Protein AF-A0A7Z9MWZ0-F1 (afdb_monomer_lite)

Radius of gyration: 24.92 Å; chains: 1; bounding box: 32×70×52 Å

Foldseek 3Di:
DDDDDDDDDDDDDDDDDDDPPPPPPPPPVVVVVLVVVLVQLVVVCVVPVVDDLVVSVVVCVVVVDPDDSVSSVVSCVVVVSD

Structure (mmCIF, N/CA/C/O backbone):
data_AF-A0A7Z9MWZ0-F1
#
_entry.id   AF-A0A7Z9MWZ0-F1
#
loop_
_atom_site.group_PDB
_atom_site.id
_atom_site.type_symbol
_atom_site.label_atom_id
_atom_site.label_alt_id
_atom_site.label_comp_id
_atom_site.label_asym_id
_atom_site.label_entity_id
_atom_site.label_seq_id
_atom_site.pdbx_PDB_ins_code
_atom_site.Cartn_x
_atom_site.Cartn_y
_atom_site.Cartn_z
_atom_site.occupancy
_atom_site.B_iso_or_equiv
_atom_site.auth_seq_id
_atom_site.auth_comp_id
_atom_site.auth_asym_id
_atom_site.auth_atom_id
_atom_site.pdbx_PDB_model_num
ATOM 1 N N . MET A 1 1 ? -18.699 53.713 -35.887 1.00 37.84 1 MET A N 1
ATOM 2 C CA . MET A 1 1 ? -18.451 52.693 -34.845 1.00 37.84 1 MET A CA 1
ATOM 3 C C . MET A 1 1 ? -18.195 51.374 -35.570 1.00 37.84 1 MET A C 1
ATOM 5 O O . MET A 1 1 ? -19.115 50.812 -36.146 1.00 37.84 1 MET A O 1
ATOM 9 N N . PHE A 1 2 ? -16.909 51.037 -35.711 1.00 33.56 2 PHE A N 1
ATOM 10 C CA . PHE A 1 2 ? -16.314 50.040 -36.625 1.00 33.56 2 PHE A CA 1
ATOM 11 C C . PHE A 1 2 ? -16.389 48.620 -36.010 1.00 33.56 2 PHE A C 1
ATOM 13 O O . PHE A 1 2 ? -16.030 48.479 -34.849 1.00 33.56 2 PHE A O 1
ATOM 20 N N . VAL A 1 3 ? -17.057 47.609 -36.589 1.00 32.44 3 VAL A N 1
ATOM 21 C CA . VAL A 1 3 ? -16.762 46.726 -37.757 1.00 32.44 3 VAL A CA 1
ATOM 22 C C . VAL A 1 3 ? -15.890 45.484 -37.433 1.00 32.44 3 VAL A C 1
ATOM 24 O O . VAL A 1 3 ? -14.699 45.599 -37.198 1.00 32.44 3 VAL A O 1
ATOM 27 N N . ARG A 1 4 ? -16.556 44.310 -37.484 1.00 38.53 4 ARG A N 1
ATOM 28 C CA . ARG A 1 4 ? -16.248 42.979 -38.091 1.00 38.53 4 ARG A CA 1
ATOM 29 C C . ARG A 1 4 ? -14.808 42.400 -38.135 1.00 38.53 4 ARG A C 1
ATOM 31 O O . ARG A 1 4 ? -13.884 43.044 -38.598 1.00 38.53 4 ARG A O 1
ATOM 38 N N . SER A 1 5 ? -14.774 41.063 -37.963 1.00 36.84 5 SER A N 1
ATOM 39 C CA . SER A 1 5 ? -13.988 40.056 -38.724 1.00 36.84 5 SER A CA 1
ATOM 40 C C . SER A 1 5 ? -12.488 39.889 -38.451 1.00 36.84 5 SER A C 1
ATOM 42 O O . SER A 1 5 ? -11.718 40.740 -38.861 1.00 36.84 5 SER A O 1
ATOM 44 N N . TRP A 1 6 ? -12.072 38.707 -37.961 1.00 37.69 6 TRP A N 1
ATOM 45 C CA . TRP A 1 6 ? -10.718 38.147 -38.160 1.00 37.69 6 TRP A CA 1
ATOM 46 C C . TRP A 1 6 ? -10.759 36.607 -38.286 1.00 37.69 6 TRP A C 1
ATOM 48 O O . TRP A 1 6 ? -10.451 35.874 -37.353 1.00 37.69 6 TRP A O 1
ATOM 58 N N . ILE A 1 7 ? -11.146 36.112 -39.466 1.00 47.00 7 ILE A N 1
ATOM 59 C CA . ILE A 1 7 ? -10.650 34.836 -40.012 1.00 47.00 7 ILE A CA 1
ATOM 60 C C . ILE A 1 7 ? -10.052 35.178 -41.377 1.00 47.00 7 ILE A C 1
ATOM 62 O O . ILE A 1 7 ? -10.780 35.221 -42.365 1.00 47.00 7 ILE A O 1
ATOM 66 N N . HIS A 1 8 ? -8.758 35.508 -41.402 1.00 45.00 8 HIS A N 1
ATOM 67 C CA . HIS A 1 8 ? -7.792 35.240 -42.480 1.00 45.00 8 HIS A CA 1
ATOM 68 C C . HIS A 1 8 ? -6.411 35.828 -42.126 1.00 45.00 8 HIS A C 1
ATOM 70 O O . HIS A 1 8 ? -6.340 36.790 -41.367 1.00 45.00 8 HIS A O 1
ATOM 76 N N . LEU A 1 9 ? -5.369 35.281 -42.777 1.00 38.84 9 LEU A N 1
ATOM 77 C CA . LEU A 1 9 ? -3.932 35.651 -42.792 1.00 38.84 9 LEU A CA 1
ATOM 78 C C . LEU A 1 9 ? -3.072 34.915 -41.739 1.00 38.84 9 LEU A C 1
ATOM 80 O O . LEU A 1 9 ? -3.346 35.004 -40.550 1.00 38.84 9 LEU A O 1
ATOM 84 N N . ARG A 1 10 ? -2.157 33.994 -42.094 1.00 38.59 10 ARG A N 1
ATOM 85 C CA . ARG A 1 10 ? -0.942 34.002 -42.958 1.00 38.59 10 ARG A CA 1
ATOM 86 C C . ARG A 1 10 ? 0.237 34.781 -42.342 1.00 38.59 10 ARG A C 1
ATOM 88 O O . ARG A 1 10 ? 0.140 35.983 -42.163 1.00 38.59 10 ARG A O 1
ATOM 95 N N . ASP A 1 11 ? 1.321 34.025 -42.121 1.00 39.81 11 ASP A N 1
ATOM 96 C CA . ASP A 1 11 ? 2.730 34.371 -41.857 1.00 39.81 11 ASP A CA 1
ATOM 97 C C . ASP A 1 11 ? 3.081 35.399 -40.762 1.00 39.81 11 ASP A C 1
ATOM 99 O O . ASP A 1 11 ? 2.720 36.567 -40.820 1.00 39.81 11 ASP A O 1
ATOM 103 N N . GLY A 1 12 ? 3.972 34.974 -39.855 1.00 42.09 12 GLY A N 1
ATOM 104 C CA . GLY A 1 12 ? 4.933 35.868 -39.202 1.00 42.09 12 GLY A CA 1
ATOM 105 C C . GLY A 1 12 ? 4.705 36.153 -37.716 1.00 42.09 12 GLY A C 1
ATOM 106 O O . GLY A 1 12 ? 3.884 36.976 -37.344 1.00 42.09 12 GLY A O 1
ATOM 107 N N . HIS A 1 13 ? 5.552 35.541 -36.882 1.00 41.00 13 HIS A N 1
ATOM 108 C CA . HIS A 1 13 ? 6.019 36.061 -35.589 1.00 41.00 13 HIS A CA 1
ATOM 109 C C . HIS A 1 13 ? 4.967 36.524 -34.558 1.00 41.00 13 HIS A C 1
ATOM 111 O O . HIS A 1 13 ? 4.637 37.702 -34.468 1.00 41.00 13 HIS A O 1
ATOM 117 N N . ALA A 1 14 ? 4.627 35.644 -33.608 1.00 38.41 14 ALA A N 1
ATOM 118 C CA . ALA A 1 14 ? 4.214 36.078 -32.272 1.00 38.41 14 ALA A CA 1
ATOM 119 C C . ALA A 1 14 ? 4.766 35.140 -31.188 1.00 38.41 14 ALA A C 1
ATOM 121 O O . ALA A 1 14 ? 4.540 33.933 -31.175 1.00 38.41 14 ALA A O 1
ATOM 122 N N . LYS A 1 15 ? 5.560 35.742 -30.302 1.00 47.09 15 LYS A N 1
ATOM 123 C CA . LYS A 1 15 ? 6.234 35.148 -29.150 1.00 47.09 15 LYS A CA 1
ATOM 124 C C . LYS A 1 15 ? 5.236 34.577 -28.132 1.00 47.09 15 LYS A C 1
ATOM 126 O O . LYS A 1 15 ? 4.274 35.240 -27.771 1.00 47.09 15 LYS A O 1
ATOM 131 N N . ARG A 1 16 ? 5.613 33.420 -27.574 1.00 47.12 16 ARG A N 1
ATOM 132 C CA . ARG A 1 16 ? 5.564 33.082 -26.138 1.00 47.12 16 ARG A CA 1
ATOM 133 C C . ARG A 1 16 ? 4.226 33.395 -25.437 1.00 47.12 16 ARG A C 1
ATOM 135 O O . ARG A 1 16 ? 4.158 34.285 -24.598 1.00 47.12 16 ARG A O 1
ATOM 142 N N . LEU A 1 17 ? 3.190 32.610 -25.740 1.00 48.84 17 LEU A N 1
ATOM 143 C CA . LEU A 1 17 ? 1.996 32.517 -24.897 1.00 48.84 17 LEU A CA 1
ATOM 144 C C . LEU A 1 17 ? 2.274 31.524 -23.765 1.00 48.84 17 LEU A C 1
ATOM 146 O O . LEU A 1 17 ? 2.537 30.347 -24.002 1.00 48.84 17 LEU A O 1
ATOM 150 N N . ALA A 1 18 ? 2.277 32.047 -22.542 1.00 48.06 18 ALA A N 1
ATOM 151 C CA . ALA A 1 18 ? 2.402 31.293 -21.311 1.00 48.06 18 ALA A CA 1
ATOM 152 C C . ALA A 1 18 ? 1.291 30.237 -21.220 1.00 48.06 18 ALA A C 1
ATOM 154 O O . ALA A 1 18 ? 0.112 30.564 -21.089 1.00 48.06 18 ALA A O 1
ATOM 155 N N . TRP A 1 19 ? 1.680 28.966 -21.264 1.00 38.97 19 TRP A N 1
ATOM 156 C CA . TRP A 1 19 ? 0.906 27.913 -20.622 1.00 38.97 19 TRP A CA 1
ATOM 157 C C . TRP A 1 19 ? 0.961 28.207 -19.118 1.00 38.97 19 TRP A C 1
ATOM 159 O O . TRP A 1 19 ? 2.069 28.434 -18.623 1.00 38.97 19 TRP A O 1
ATOM 169 N N . PRO A 1 20 ? -0.150 28.241 -18.362 1.00 48.72 20 PRO A N 1
ATOM 170 C CA . PRO A 1 20 ? -0.025 28.177 -16.920 1.00 48.72 20 PRO A CA 1
ATOM 171 C C . PRO A 1 20 ? 0.568 26.799 -16.627 1.00 48.72 20 PRO A C 1
ATOM 173 O O . PRO A 1 20 ? -0.098 25.772 -16.780 1.00 48.72 20 PRO A O 1
ATOM 176 N N . GLU A 1 21 ? 1.860 26.762 -16.311 1.00 58.06 21 GLU A N 1
ATOM 177 C CA . GLU A 1 21 ? 2.497 25.590 -15.737 1.00 58.06 21 GLU A CA 1
ATOM 178 C C . GLU A 1 21 ? 1.741 25.288 -14.447 1.00 58.06 21 GLU A C 1
ATOM 180 O O . GLU A 1 21 ? 1.962 25.913 -13.415 1.00 58.06 21 GLU A O 1
ATOM 185 N N . VAL A 1 22 ? 0.778 24.368 -14.544 1.00 58.88 22 VAL A N 1
ATOM 186 C CA . VAL A 1 22 ? 0.159 23.720 -13.396 1.00 58.88 22 VAL A CA 1
ATOM 187 C C . VAL A 1 22 ? 1.300 23.248 -12.503 1.00 58.88 22 VAL A C 1
ATOM 189 O O . VAL A 1 22 ? 2.104 22.424 -12.961 1.00 58.88 22 VAL A O 1
ATOM 192 N N . PRO A 1 23 ? 1.413 23.755 -11.265 1.00 49.66 23 PRO A N 1
ATOM 193 C CA . PRO A 1 23 ? 2.377 23.231 -10.326 1.00 49.66 23 PRO A CA 1
ATOM 194 C C . PRO A 1 23 ? 2.052 21.749 -10.140 1.00 49.66 23 PRO A C 1
ATOM 196 O O . PRO A 1 23 ? 1.036 21.364 -9.565 1.00 49.66 23 PRO A O 1
ATOM 199 N N . ARG A 1 24 ? 2.859 20.876 -10.751 1.00 56.75 24 ARG A N 1
ATOM 200 C CA . ARG A 1 24 ? 2.764 19.430 -10.544 1.00 56.75 24 ARG A CA 1
ATOM 201 C C . ARG A 1 24 ? 3.590 19.071 -9.309 1.00 56.75 24 ARG A C 1
ATOM 203 O O . ARG A 1 24 ? 4.366 18.119 -9.336 1.00 56.75 24 ARG A O 1
ATOM 210 N N . ASP A 1 25 ? 3.480 19.842 -8.235 1.00 54.44 25 ASP A N 1
ATOM 211 C CA . ASP A 1 25 ? 4.1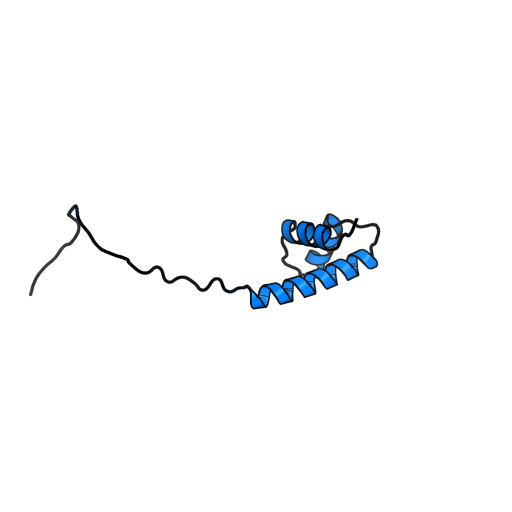38 19.586 -6.958 1.00 54.44 25 ASP A CA 1
ATOM 212 C C . ASP A 1 25 ? 3.277 18.685 -6.067 1.00 54.44 25 ASP A C 1
ATOM 214 O O . ASP A 1 25 ? 3.071 18.929 -4.890 1.00 54.44 25 ASP A O 1
ATOM 218 N N . ASN A 1 26 ? 2.886 17.521 -6.587 1.00 55.69 26 ASN A N 1
ATOM 219 C CA . ASN A 1 26 ? 2.361 16.440 -5.746 1.00 55.69 26 ASN A CA 1
ATOM 220 C C . ASN A 1 26 ? 3.495 15.678 -5.019 1.00 55.69 26 ASN A C 1
ATOM 222 O O . ASN A 1 26 ? 3.364 14.499 -4.732 1.00 55.69 26 ASN A O 1
ATOM 226 N N . LYS A 1 27 ? 4.683 16.271 -4.823 1.00 50.56 27 LYS A N 1
ATOM 227 C CA . LYS A 1 27 ? 5.867 15.532 -4.333 1.00 50.56 27 LYS A CA 1
ATOM 228 C C . LYS A 1 27 ? 5.929 15.402 -2.812 1.00 50.56 27 LYS A C 1
ATOM 230 O O . LYS A 1 27 ? 6.524 14.442 -2.331 1.00 50.56 27 LYS A O 1
ATOM 235 N N . ALA A 1 28 ? 5.374 16.358 -2.070 1.00 52.81 28 ALA A N 1
ATOM 236 C CA . ALA A 1 28 ? 5.450 16.359 -0.609 1.00 52.81 28 ALA A CA 1
ATOM 237 C C . ALA A 1 28 ? 4.404 15.425 0.022 1.00 52.81 28 ALA A C 1
ATOM 239 O O . ALA A 1 28 ? 4.742 14.638 0.899 1.00 52.81 28 ALA A O 1
ATOM 240 N N . THR A 1 29 ? 3.171 15.453 -0.486 1.00 57.69 29 THR A N 1
ATOM 241 C CA . THR A 1 29 ? 2.052 14.588 -0.072 1.00 57.69 29 THR A CA 1
ATOM 242 C C . THR A 1 29 ? 2.287 13.127 -0.463 1.00 57.69 29 THR A C 1
ATOM 244 O O . THR A 1 29 ? 2.214 12.244 0.383 1.00 57.69 29 THR A O 1
ATOM 247 N N . VAL A 1 30 ? 2.719 12.872 -1.705 1.00 59.31 30 VAL A N 1
ATOM 248 C CA . VAL A 1 30 ? 2.983 11.506 -2.199 1.00 59.31 30 VAL A CA 1
ATOM 249 C C . VAL A 1 30 ? 4.095 10.809 -1.425 1.00 59.31 30 VAL A C 1
ATOM 251 O O . VAL A 1 30 ? 4.023 9.605 -1.236 1.00 59.31 30 VAL A O 1
ATOM 254 N N . LYS A 1 31 ? 5.113 11.528 -0.935 1.00 60.47 31 LYS A N 1
ATOM 255 C CA . LYS A 1 31 ? 6.170 10.903 -0.123 1.00 60.47 31 LYS A CA 1
ATOM 256 C C . LYS A 1 31 ? 5.650 10.351 1.207 1.00 60.47 31 LYS A C 1
ATOM 258 O O . LYS A 1 31 ? 6.163 9.333 1.654 1.00 60.47 31 LYS A O 1
ATOM 263 N N . SER A 1 32 ? 4.671 11.016 1.824 1.00 67.62 32 SER A N 1
ATOM 264 C CA . SER A 1 32 ? 4.044 10.534 3.060 1.00 67.62 32 SER A CA 1
ATOM 265 C C . SER A 1 32 ? 3.176 9.310 2.774 1.00 67.62 32 SER A C 1
ATOM 267 O O . SER A 1 32 ? 3.327 8.284 3.432 1.00 67.62 32 SER A O 1
ATOM 269 N N . ASP A 1 33 ? 2.362 9.375 1.717 1.00 78.00 33 ASP A N 1
ATOM 270 C CA . ASP A 1 33 ? 1.513 8.258 1.286 1.00 78.00 33 ASP A CA 1
ATOM 271 C C . ASP A 1 33 ? 2.341 7.028 0.863 1.00 78.00 33 ASP A C 1
ATOM 273 O O . ASP A 1 33 ? 1.913 5.887 1.038 1.00 78.00 33 ASP A O 1
ATOM 277 N N . ASP A 1 34 ? 3.535 7.241 0.294 1.00 82.12 34 ASP A N 1
ATOM 278 C CA . ASP A 1 34 ? 4.484 6.182 -0.072 1.00 82.12 34 ASP A CA 1
ATOM 279 C C . ASP A 1 34 ? 5.011 5.444 1.162 1.00 82.12 34 ASP A C 1
ATOM 281 O O . ASP A 1 34 ? 5.131 4.218 1.136 1.00 82.12 34 ASP A O 1
ATOM 285 N N . GLU A 1 35 ? 5.310 6.176 2.235 1.00 84.69 35 GLU A N 1
ATOM 286 C CA . GLU A 1 35 ? 5.818 5.601 3.479 1.00 84.69 35 GLU A CA 1
ATOM 287 C C . GLU A 1 35 ? 4.717 4.842 4.231 1.00 84.69 35 GLU A C 1
ATOM 289 O O . GLU A 1 35 ? 4.936 3.713 4.669 1.00 84.69 35 GLU A O 1
ATOM 294 N N . GLU A 1 36 ? 3.501 5.389 4.307 1.00 88.38 36 GLU A N 1
ATOM 295 C CA . GLU A 1 36 ? 2.363 4.675 4.899 1.00 88.38 36 GLU A CA 1
ATOM 296 C C . GLU A 1 36 ? 2.029 3.396 4.120 1.00 88.38 36 GLU A C 1
ATOM 298 O O . GLU A 1 36 ? 1.828 2.329 4.711 1.00 88.38 36 GLU A O 1
ATOM 303 N N . LEU A 1 37 ? 2.058 3.467 2.785 1.00 88.12 37 LEU A N 1
ATOM 304 C CA . LEU A 1 37 ? 1.889 2.307 1.916 1.00 88.12 37 LEU A CA 1
ATOM 305 C C . LEU A 1 37 ? 2.980 1.255 2.152 1.00 88.12 37 LEU A C 1
ATOM 307 O O . LEU A 1 37 ? 2.685 0.057 2.193 1.00 88.12 37 LEU A O 1
ATOM 311 N N . ARG A 1 38 ? 4.237 1.684 2.302 1.00 89.44 38 ARG A N 1
ATOM 312 C CA . ARG A 1 38 ? 5.373 0.803 2.594 1.00 89.44 38 ARG A CA 1
ATOM 313 C C . ARG A 1 38 ? 5.185 0.104 3.940 1.00 89.44 38 ARG A C 1
ATOM 315 O O . ARG A 1 38 ? 5.324 -1.117 4.010 1.00 89.44 38 ARG A O 1
ATOM 322 N N . LEU A 1 39 ? 4.799 0.832 4.986 1.00 90.62 39 LEU A N 1
ATOM 323 C CA . LEU A 1 39 ? 4.528 0.260 6.307 1.00 90.62 39 LEU A CA 1
ATOM 324 C C . LEU A 1 39 ? 3.370 -0.746 6.266 1.00 90.62 39 LEU A C 1
ATOM 326 O O . LEU A 1 39 ? 3.496 -1.844 6.816 1.00 90.62 39 LEU A O 1
ATOM 330 N N . ALA A 1 40 ? 2.278 -0.422 5.569 1.00 90.94 40 ALA A N 1
ATOM 331 C CA . ALA A 1 40 ? 1.153 -1.334 5.371 1.00 90.94 40 ALA A CA 1
ATOM 332 C C . ALA A 1 40 ? 1.579 -2.602 4.607 1.00 90.94 40 ALA A C 1
ATOM 334 O O . ALA A 1 40 ? 1.253 -3.718 5.019 1.00 90.94 40 ALA A O 1
ATOM 335 N N . MET A 1 41 ? 2.382 -2.453 3.546 1.00 90.19 41 MET A N 1
ATOM 336 C CA . MET A 1 41 ? 2.973 -3.573 2.809 1.00 90.19 41 MET A CA 1
ATOM 337 C C . MET A 1 41 ? 3.820 -4.475 3.706 1.00 90.19 41 MET A C 1
ATOM 339 O O . MET A 1 41 ? 3.614 -5.687 3.703 1.00 90.19 41 MET A O 1
ATOM 343 N N . ILE A 1 42 ? 4.748 -3.907 4.481 1.00 88.19 42 ILE A N 1
ATOM 344 C CA . ILE A 1 42 ? 5.632 -4.664 5.379 1.00 88.19 42 ILE A CA 1
ATOM 345 C C . ILE A 1 42 ? 4.812 -5.373 6.458 1.00 88.19 42 ILE A C 1
ATOM 347 O O . ILE A 1 42 ? 5.072 -6.538 6.761 1.00 88.19 42 ILE A O 1
ATOM 351 N N . ARG A 1 43 ? 3.800 -4.705 7.025 1.00 91.31 43 ARG A N 1
ATOM 352 C CA . ARG A 1 43 ? 2.890 -5.297 8.014 1.00 91.31 43 ARG A CA 1
ATOM 353 C C . ARG A 1 43 ? 2.191 -6.530 7.446 1.00 91.31 43 ARG A C 1
ATOM 355 O O . ARG A 1 43 ? 2.230 -7.591 8.067 1.00 91.31 43 ARG A O 1
ATOM 362 N N . LEU A 1 44 ? 1.608 -6.406 6.254 1.00 89.88 44 LEU A N 1
ATOM 363 C CA . LEU A 1 44 ? 0.925 -7.508 5.580 1.00 89.88 44 LEU A CA 1
ATOM 364 C C . LEU A 1 44 ? 1.904 -8.609 5.158 1.00 89.88 44 LEU A C 1
ATOM 366 O O . LEU A 1 44 ? 1.586 -9.783 5.309 1.00 89.88 44 LEU A O 1
ATOM 370 N N . ALA A 1 45 ? 3.102 -8.268 4.682 1.00 88.56 45 ALA A N 1
ATOM 371 C CA . ALA A 1 45 ? 4.121 -9.247 4.315 1.00 88.56 45 ALA A CA 1
ATOM 372 C C . ALA A 1 45 ? 4.595 -10.050 5.536 1.00 88.56 45 ALA A C 1
ATOM 374 O O . ALA A 1 45 ? 4.720 -11.267 5.457 1.00 88.56 45 ALA A O 1
ATOM 375 N N . LYS A 1 46 ? 4.777 -9.403 6.694 1.00 88.19 46 LYS A N 1
ATOM 376 C CA . LYS A 1 46 ? 5.106 -10.082 7.958 1.00 88.19 46 LYS A CA 1
ATOM 377 C C . LYS A 1 46 ? 3.969 -10.980 8.444 1.00 88.19 46 LYS A C 1
ATOM 379 O O . LYS A 1 46 ? 4.220 -12.095 8.890 1.00 88.19 46 LYS A O 1
ATOM 384 N N . GLN A 1 47 ? 2.727 -10.512 8.344 1.00 89.00 47 GLN A N 1
ATOM 385 C CA . GLN A 1 47 ? 1.551 -11.276 8.765 1.00 89.00 47 GLN A CA 1
ATOM 386 C C . GLN A 1 47 ? 1.267 -12.467 7.837 1.00 89.00 47 GLN A C 1
ATOM 388 O O . GLN A 1 47 ? 0.872 -13.538 8.293 1.00 89.00 47 GLN A O 1
ATOM 393 N N . TYR A 1 48 ? 1.502 -12.295 6.536 1.00 85.75 48 TYR A N 1
ATOM 394 C CA . TYR A 1 48 ? 1.213 -13.269 5.491 1.00 85.75 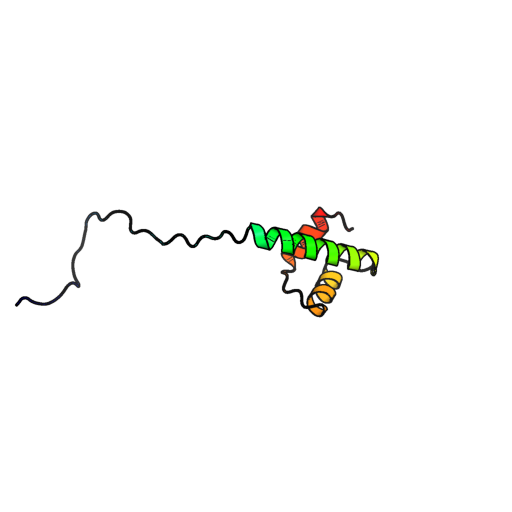48 TYR A CA 1
ATOM 395 C C . TYR A 1 48 ? 2.486 -13.664 4.734 1.00 85.75 48 TYR A C 1
ATOM 397 O O . TYR A 1 48 ? 2.490 -13.649 3.511 1.00 85.75 48 TYR A O 1
ATOM 405 N N . GLY A 1 49 ? 3.557 -14.071 5.424 1.00 78.19 49 GLY A N 1
ATOM 406 C CA . GLY A 1 49 ? 4.895 -14.314 4.839 1.00 78.19 49 GLY A CA 1
ATOM 407 C C . GLY A 1 49 ? 5.005 -15.314 3.674 1.00 78.19 49 GLY A C 1
ATOM 408 O O . GLY A 1 49 ? 6.068 -15.450 3.087 1.00 78.19 49 GLY A O 1
ATOM 409 N N . ARG A 1 50 ? 3.924 -16.009 3.300 1.00 86.19 50 ARG A N 1
ATOM 410 C CA . ARG A 1 50 ? 3.841 -16.827 2.071 1.00 86.19 50 ARG A CA 1
ATOM 411 C C . ARG A 1 50 ? 3.295 -16.061 0.859 1.00 86.19 50 ARG A C 1
ATOM 413 O O . ARG A 1 50 ? 3.180 -16.624 -0.227 1.00 86.19 50 ARG A O 1
ATOM 420 N N . TYR A 1 51 ? 2.820 -14.835 1.054 1.00 87.00 51 TYR A N 1
ATOM 421 C CA . TYR A 1 51 ? 2.072 -14.075 0.062 1.00 87.00 51 TYR A CA 1
ATOM 422 C C . TYR A 1 51 ? 3.014 -13.085 -0.615 1.00 87.00 51 TYR A C 1
ATOM 424 O O . TYR A 1 51 ? 3.552 -12.187 0.021 1.00 87.00 51 TYR A O 1
ATOM 432 N N . GLY A 1 52 ? 3.166 -13.225 -1.931 1.00 86.12 52 GLY A N 1
ATOM 433 C CA . GLY A 1 52 ? 3.895 -12.253 -2.740 1.00 86.12 52 GLY A CA 1
ATOM 434 C C . GLY A 1 52 ? 3.097 -10.972 -3.004 1.00 86.12 52 GLY A C 1
ATOM 435 O O . GLY A 1 52 ? 1.886 -10.892 -2.755 1.00 86.12 52 GLY A O 1
ATOM 436 N N . TYR A 1 53 ? 3.768 -9.999 -3.622 1.00 86.19 53 TYR A N 1
ATOM 437 C CA . TYR A 1 53 ? 3.258 -8.651 -3.907 1.00 86.19 53 TYR A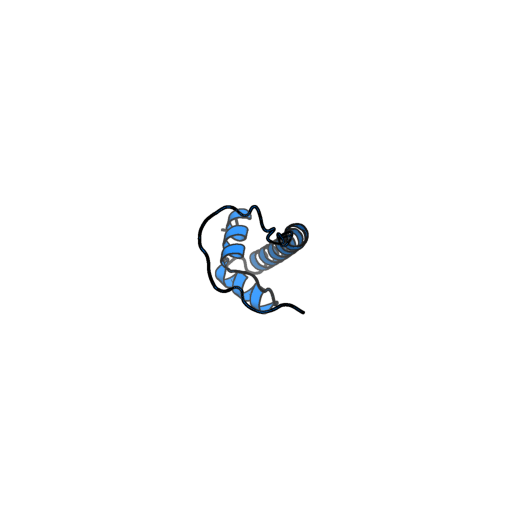 CA 1
ATOM 438 C C . TYR A 1 53 ? 1.869 -8.601 -4.573 1.00 86.19 53 TYR A C 1
ATOM 440 O O . TYR A 1 53 ? 1.094 -7.680 -4.326 1.00 86.19 53 TYR A O 1
ATOM 448 N N . ARG A 1 54 ? 1.506 -9.610 -5.383 1.00 88.50 54 ARG A N 1
ATOM 449 C CA . ARG A 1 54 ? 0.182 -9.701 -6.027 1.00 88.50 54 ARG A CA 1
ATOM 450 C C . ARG A 1 54 ? -0.952 -9.868 -5.015 1.00 88.50 54 ARG A C 1
ATOM 452 O O . ARG A 1 54 ? -1.960 -9.172 -5.123 1.00 88.50 54 ARG A O 1
ATOM 459 N N . LYS A 1 55 ? -0.791 -10.772 -4.040 1.00 91.06 55 LYS A N 1
ATOM 460 C CA . LYS A 1 55 ? -1.797 -11.010 -2.990 1.00 91.06 55 LYS A CA 1
ATOM 461 C C . LYS A 1 55 ? -1.822 -9.865 -1.985 1.00 91.06 55 LYS A C 1
ATOM 463 O O . LYS A 1 55 ? -2.902 -9.419 -1.617 1.00 91.06 55 LYS A O 1
ATOM 468 N N . ILE A 1 56 ? -0.654 -9.342 -1.617 1.00 90.44 56 ILE A N 1
ATOM 469 C CA . ILE A 1 56 ? -0.555 -8.161 -0.751 1.00 90.44 56 ILE A CA 1
ATOM 470 C C . ILE A 1 56 ? -1.257 -6.961 -1.399 1.00 90.44 56 ILE A C 1
ATOM 472 O O . ILE A 1 56 ? -2.049 -6.294 -0.748 1.00 90.44 56 ILE A O 1
ATOM 476 N N . GLY A 1 57 ? -1.085 -6.750 -2.708 1.00 90.00 57 GLY A N 1
ATOM 477 C CA . GLY A 1 57 ? -1.803 -5.705 -3.438 1.00 90.00 57 GLY A CA 1
ATOM 478 C C . GLY A 1 57 ? -3.325 -5.872 -3.462 1.00 90.00 57 GLY A C 1
ATOM 479 O O . GLY A 1 57 ? -4.040 -4.876 -3.508 1.00 90.00 57 GLY A O 1
ATOM 480 N N . HIS A 1 58 ? -3.839 -7.105 -3.397 1.00 91.25 58 HIS A N 1
ATOM 481 C CA . HIS A 1 58 ? -5.281 -7.337 -3.251 1.00 91.25 58 HIS A CA 1
ATOM 482 C C . HIS A 1 58 ? -5.764 -6.988 -1.841 1.00 91.25 58 HIS A C 1
ATOM 484 O O . HIS A 1 58 ? -6.803 -6.350 -1.706 1.00 91.25 58 HIS A O 1
ATOM 490 N N . LEU A 1 59 ? -4.997 -7.350 -0.808 1.00 90.88 59 LEU A N 1
ATOM 491 C CA . LEU A 1 59 ? -5.308 -7.002 0.582 1.00 90.88 59 LEU A CA 1
ATOM 492 C C . LEU A 1 59 ? -5.308 -5.487 0.795 1.00 90.88 59 LEU A C 1
ATOM 494 O O . LEU A 1 59 ? -6.252 -4.958 1.366 1.00 90.88 59 LEU A O 1
ATOM 498 N N . LEU A 1 60 ? -4.321 -4.783 0.239 1.00 90.25 60 LEU A N 1
ATOM 499 C CA . LEU A 1 60 ? -4.267 -3.321 0.280 1.00 90.25 60 LEU A CA 1
ATOM 500 C C . LEU A 1 60 ? -5.505 -2.689 -0.368 1.00 90.25 60 LEU A C 1
ATOM 502 O O . LEU A 1 60 ? -6.090 -1.770 0.190 1.00 90.25 60 LEU A O 1
ATOM 506 N N . ARG A 1 61 ? -5.977 -3.212 -1.506 1.00 89.38 61 ARG A N 1
ATOM 507 C CA . ARG A 1 61 ? -7.226 -2.723 -2.115 1.00 89.38 61 ARG A CA 1
ATOM 508 C C . ARG A 1 61 ? -8.456 -2.996 -1.253 1.00 89.38 61 ARG A C 1
ATOM 510 O O . ARG A 1 61 ? -9.352 -2.161 -1.233 1.00 89.38 61 ARG A O 1
ATOM 517 N N . MET A 1 62 ? -8.506 -4.132 -0.556 1.00 88.00 62 MET A N 1
ATOM 518 C CA . MET A 1 62 ? -9.594 -4.426 0.386 1.00 88.00 62 MET A CA 1
ATOM 519 C C . MET A 1 62 ? -9.567 -3.500 1.607 1.00 88.00 62 MET A C 1
ATOM 521 O O . MET A 1 62 ? -10.623 -3.151 2.119 1.00 88.00 62 MET A O 1
ATOM 525 N N . GLU A 1 63 ? -8.382 -3.054 2.029 1.00 87.44 63 GLU A N 1
ATOM 526 C CA . GLU A 1 63 ? -8.212 -2.004 3.043 1.00 87.44 63 GLU A CA 1
ATOM 527 C C . GLU A 1 63 ? -8.514 -0.585 2.503 1.00 87.44 63 GLU A C 1
ATOM 529 O O . GLU A 1 63 ? -8.440 0.383 3.252 1.00 87.44 63 GLU A O 1
ATOM 534 N N . GLY A 1 64 ? -8.889 -0.443 1.225 1.00 87.81 64 GLY A N 1
ATOM 535 C CA . GLY A 1 64 ? -9.280 0.834 0.616 1.00 87.81 64 GLY A CA 1
ATOM 536 C C . GLY A 1 64 ? -8.150 1.585 -0.093 1.00 87.81 64 GLY A C 1
ATOM 537 O O . GLY A 1 64 ? -8.365 2.692 -0.584 1.00 87.81 64 GLY A O 1
ATOM 538 N N . TRP A 1 65 ? -6.957 0.997 -0.212 1.00 88.94 65 TRP A N 1
ATOM 539 C CA . TRP A 1 65 ? -5.831 1.655 -0.870 1.00 88.94 65 TRP A CA 1
ATOM 540 C C . TRP A 1 65 ? -5.984 1.675 -2.397 1.00 88.94 65 TRP A C 1
ATOM 542 O O . TRP A 1 65 ? -5.962 0.639 -3.072 1.00 88.94 65 TRP A O 1
ATOM 552 N N . THR A 1 66 ? -6.031 2.873 -2.981 1.00 83.62 66 THR A N 1
ATOM 553 C CA . THR A 1 66 ? -6.025 3.092 -4.436 1.00 83.62 66 THR A CA 1
ATOM 554 C C . THR A 1 66 ? -4.602 3.241 -4.973 1.00 83.62 66 THR A C 1
ATOM 556 O O . THR A 1 66 ? -4.178 4.311 -5.405 1.00 83.62 66 THR A O 1
ATOM 559 N N . VAL A 1 67 ? -3.836 2.149 -4.948 1.00 83.00 67 VAL A N 1
ATOM 560 C CA . VAL A 1 67 ? -2.443 2.114 -5.424 1.00 83.00 67 VAL A CA 1
ATOM 561 C C . VAL A 1 67 ? -2.274 1.243 -6.663 1.00 83.00 67 VAL A C 1
ATOM 563 O O . VAL A 1 67 ? 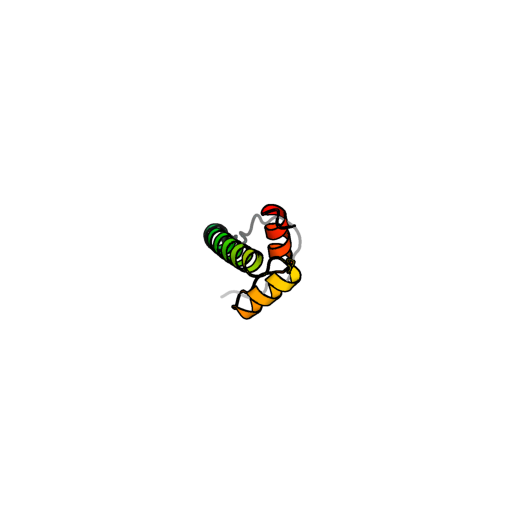-2.872 0.173 -6.817 1.00 83.00 67 VAL A O 1
ATOM 566 N N . ASN A 1 68 ? -1.431 1.715 -7.583 1.00 86.38 68 ASN A N 1
ATOM 567 C CA . ASN A 1 68 ? -1.113 0.983 -8.801 1.00 86.38 68 ASN A CA 1
ATOM 568 C C . ASN A 1 68 ? -0.226 -0.231 -8.479 1.00 86.38 68 ASN A C 1
ATOM 570 O O . ASN A 1 68 ? 0.741 -0.124 -7.726 1.00 86.38 68 ASN A O 1
ATOM 574 N N . HIS A 1 69 ? -0.500 -1.366 -9.121 1.00 82.31 69 HIS A N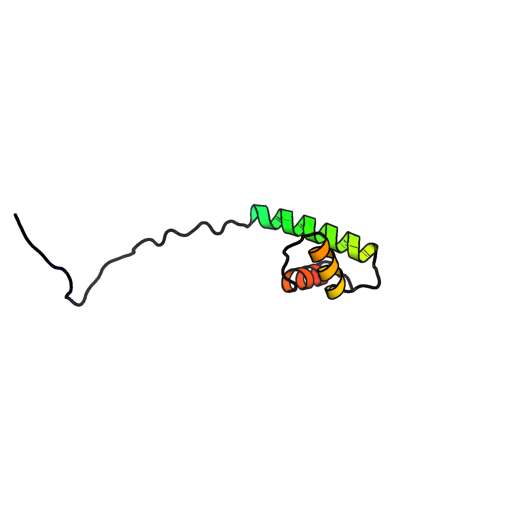 1
ATOM 575 C CA . HIS A 1 69 ? 0.287 -2.593 -8.977 1.00 82.31 69 HIS A CA 1
ATOM 576 C C . HIS A 1 69 ? 1.772 -2.381 -9.317 1.00 82.31 69 HIS A C 1
ATOM 578 O O . HIS A 1 69 ? 2.627 -2.962 -8.659 1.00 82.31 69 HIS A O 1
ATOM 584 N N . LYS A 1 70 ? 2.086 -1.491 -10.272 1.00 88.19 70 LYS A N 1
ATOM 585 C CA . LYS A 1 70 ? 3.474 -1.132 -10.624 1.00 88.19 70 LYS A CA 1
ATOM 586 C C . LYS A 1 70 ? 4.232 -0.476 -9.466 1.00 88.19 70 LYS A C 1
ATOM 588 O O . LYS A 1 70 ? 5.432 -0.674 -9.319 1.00 88.19 70 LYS A O 1
ATOM 593 N N . LYS A 1 71 ? 3.532 0.319 -8.651 1.00 87.62 71 LYS A N 1
ATOM 594 C CA . LYS A 1 71 ? 4.114 1.009 -7.493 1.00 87.62 71 LYS A CA 1
ATOM 595 C C . LYS A 1 71 ? 4.417 0.018 -6.376 1.00 87.62 71 LYS A C 1
ATOM 597 O O . LYS A 1 71 ? 5.509 0.045 -5.827 1.00 87.62 71 LYS A O 1
ATOM 602 N N . ILE A 1 72 ? 3.481 -0.897 -6.120 1.00 87.38 72 ILE A N 1
ATOM 603 C CA . ILE A 1 72 ? 3.670 -2.004 -5.177 1.00 87.38 72 ILE A CA 1
ATOM 604 C C . ILE A 1 72 ? 4.862 -2.858 -5.603 1.00 87.38 72 ILE A C 1
ATOM 606 O O . ILE A 1 72 ? 5.723 -3.131 -4.784 1.00 87.38 72 ILE A O 1
ATOM 610 N N . GLU A 1 73 ? 4.945 -3.247 -6.877 1.00 88.75 73 GLU A N 1
ATOM 611 C CA . GLU A 1 73 ? 6.064 -4.045 -7.389 1.00 88.75 73 GLU A CA 1
ATOM 612 C C . GLU A 1 73 ? 7.410 -3.336 -7.206 1.00 88.75 73 GLU A C 1
ATOM 614 O O . GLU A 1 73 ? 8.372 -3.953 -6.757 1.00 88.75 73 GLU A O 1
ATOM 619 N N . ARG A 1 74 ? 7.469 -2.031 -7.494 1.00 88.94 74 ARG A N 1
ATOM 620 C CA . ARG A 1 74 ? 8.676 -1.233 -7.278 1.00 88.94 74 ARG A CA 1
ATOM 621 C C . ARG A 1 74 ? 9.082 -1.202 -5.803 1.00 88.94 74 ARG A C 1
ATOM 623 O O . ARG A 1 74 ? 10.219 -1.542 -5.499 1.00 88.94 74 ARG A O 1
ATOM 630 N N . LEU A 1 75 ? 8.161 -0.850 -4.905 1.00 87.69 75 LEU A N 1
ATOM 631 C CA . LEU A 1 75 ? 8.428 -0.826 -3.463 1.00 87.69 75 LEU A CA 1
ATOM 632 C C . LEU A 1 75 ? 8.812 -2.215 -2.945 1.00 87.69 75 LEU A C 1
ATOM 634 O O . LEU A 1 75 ? 9.728 -2.344 -2.153 1.00 87.69 75 LEU A O 1
ATOM 638 N N . TRP A 1 76 ? 8.184 -3.275 -3.448 1.00 87.50 76 TRP A N 1
ATOM 639 C CA . TRP A 1 76 ? 8.491 -4.653 -3.064 1.00 87.50 76 TRP A CA 1
ATOM 640 C C . TRP A 1 76 ? 9.935 -5.046 -3.401 1.00 87.50 76 TRP A C 1
ATOM 642 O O . TRP A 1 76 ? 10.597 -5.715 -2.611 1.00 87.50 76 TRP A O 1
ATOM 652 N N . ARG A 1 77 ? 10.438 -4.601 -4.562 1.00 86.06 77 ARG A N 1
ATOM 653 C CA . ARG A 1 77 ? 11.840 -4.785 -4.966 1.00 86.06 77 ARG A CA 1
ATOM 654 C C . ARG A 1 77 ? 12.797 -3.914 -4.154 1.00 86.06 77 ARG A C 1
ATOM 656 O O . ARG A 1 77 ? 13.870 -4.393 -3.811 1.00 86.06 77 ARG A O 1
ATOM 663 N N . GLU A 1 78 ? 12.416 -2.672 -3.860 1.00 86.44 78 GLU A N 1
ATOM 664 C CA . GLU A 1 78 ? 13.215 -1.747 -3.042 1.00 86.44 78 GLU A CA 1
ATOM 665 C C . GLU A 1 78 ? 13.347 -2.235 -1.586 1.00 86.44 78 GLU A C 1
ATOM 667 O O . GLU A 1 78 ? 14.434 -2.160 -1.024 1.00 86.44 78 GLU A O 1
ATOM 672 N N . GLU A 1 79 ? 12.288 -2.815 -1.011 1.00 82.44 79 GLU A N 1
ATOM 673 C CA . GLU A 1 79 ? 12.289 -3.387 0.346 1.00 82.44 79 GLU A CA 1
ATOM 674 C C . GLU A 1 79 ? 12.953 -4.773 0.442 1.00 82.44 79 GLU A C 1
ATOM 676 O O . GLU A 1 79 ? 13.093 -5.318 1.53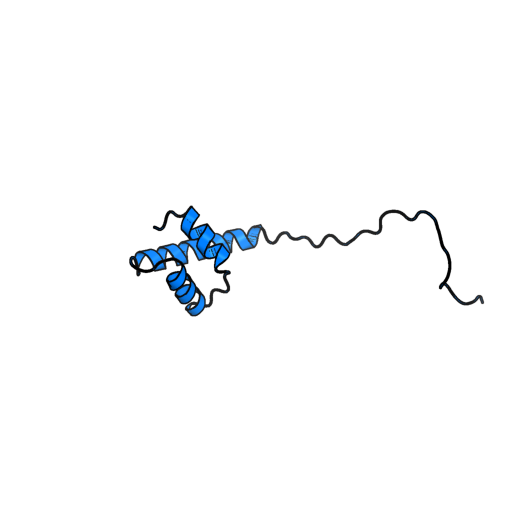5 1.00 82.44 79 GLU A O 1
ATOM 681 N N . GLY A 1 80 ? 13.339 -5.387 -0.684 1.00 79.81 80 GLY A N 1
ATOM 682 C CA . GLY A 1 80 ? 13.967 -6.713 -0.691 1.00 79.81 80 GLY A CA 1
ATOM 683 C C . GLY A 1 80 ? 13.051 -7.848 -0.218 1.00 79.81 80 GLY A C 1
ATOM 684 O O . GLY A 1 80 ? 13.537 -8.898 0.201 1.00 79.81 80 GLY A O 1
ATOM 685 N N . LEU A 1 81 ? 11.730 -7.658 -0.276 1.00 71.25 81 LEU A N 1
ATOM 686 C CA . LEU A 1 81 ? 10.762 -8.703 0.043 1.00 71.25 81 LEU A CA 1
ATOM 687 C C . LEU A 1 81 ? 10.830 -9.761 -1.074 1.00 71.25 81 LEU A C 1
ATOM 689 O O . LEU A 1 81 ? 10.583 -9.462 -2.244 1.00 71.25 81 LEU A O 1
ATOM 693 N N . GLN A 1 82 ? 11.242 -10.981 -0.736 1.00 65.31 82 GLN A N 1
ATOM 694 C CA . GLN A 1 82 ? 11.540 -12.048 -1.700 1.00 65.31 82 GLN A CA 1
ATOM 695 C C . GLN A 1 82 ? 10.326 -12.941 -1.970 1.00 65.31 82 GLN A C 1
ATOM 697 O O . GLN A 1 82 ? 9.620 -13.293 -0.999 1.00 65.31 82 GLN A O 1
#

pLDDT: mean 71.12, std 20.35, range [32.44, 91.31]

Secondary structure (DSSP, 8-state):
-------------------------THHHHHHHHHHHHHHHHHHHHHTTT--HHHHHHHHHHTT----HHHHHHHHHHTT--

Sequence (82 aa):
MFVRSWIHLRDGHAKRLAWPEVPRDNKATVKSDDEELRLAMIRLAKQYGRYGYRKIGHLLRMEGWTVNHKKIERLWREEGLQ